Protein AF-A0A9P6DV55-F1 (afdb_monomer)

Structure (mmCIF, N/CA/C/O backbone):
data_AF-A0A9P6DV55-F1
#
_entry.id   AF-A0A9P6DV55-F1
#
loop_
_atom_site.group_PDB
_atom_site.id
_atom_site.type_symbol
_atom_site.label_atom_id
_atom_site.label_alt_id
_atom_site.label_comp_id
_atom_site.label_asym_id
_atom_site.label_entity_id
_atom_site.label_seq_id
_atom_site.pdbx_PDB_ins_code
_atom_site.Cartn_x
_atom_site.Cartn_y
_atom_site.Cartn_z
_atom_site.occupancy
_atom_site.B_iso_or_equiv
_atom_site.auth_seq_id
_atom_site.auth_comp_id
_atom_site.auth_asym_id
_atom_site.auth_atom_id
_atom_site.pdbx_PDB_model_num
ATOM 1 N N . ASN A 1 1 ? -22.434 2.954 21.550 1.00 64.75 1 ASN A N 1
ATOM 2 C CA . ASN A 1 1 ? -21.040 2.601 21.927 1.00 64.75 1 ASN A CA 1
ATOM 3 C C . ASN A 1 1 ? -21.080 1.268 22.680 1.00 64.75 1 ASN A C 1
ATOM 5 O O . ASN A 1 1 ? -21.929 1.165 23.550 1.00 64.75 1 ASN A O 1
ATOM 9 N N . PRO A 1 2 ? -20.270 0.228 22.378 1.00 74.50 2 PRO A N 1
ATOM 10 C CA . PRO A 1 2 ? -20.364 -1.073 23.070 1.00 74.50 2 PRO A CA 1
ATOM 11 C C . PRO A 1 2 ? -20.160 -1.010 24.595 1.00 74.50 2 PRO A C 1
ATOM 13 O O . PRO A 1 2 ? -20.439 -1.988 25.278 1.00 74.50 2 PRO A O 1
ATOM 16 N N . TYR A 1 3 ? -19.696 0.126 25.123 1.00 76.62 3 TYR A N 1
ATOM 17 C CA . TYR A 1 3 ? -19.496 0.360 26.553 1.00 76.62 3 TYR A CA 1
ATOM 18 C C . TYR A 1 3 ? -20.570 1.257 27.202 1.00 76.62 3 TYR A C 1
ATOM 20 O O . TYR A 1 3 ? -20.495 1.511 28.402 1.00 76.62 3 TYR A O 1
ATOM 28 N N . GLU A 1 4 ? -21.568 1.746 26.453 1.00 72.69 4 GLU A N 1
ATOM 29 C CA . GLU A 1 4 ? -22.678 2.533 27.020 1.00 72.69 4 GLU A CA 1
ATOM 30 C C . GLU A 1 4 ? -23.503 1.685 27.997 1.00 72.69 4 GLU A C 1
ATOM 32 O O . GLU A 1 4 ? -23.981 0.609 27.648 1.00 72.69 4 GLU A O 1
ATOM 37 N N . GLY A 1 5 ? -23.679 2.180 29.225 1.00 69.12 5 GLY A N 1
ATOM 38 C CA . GLY A 1 5 ? -24.484 1.507 30.250 1.00 69.12 5 GLY A CA 1
ATOM 39 C C . GLY A 1 5 ? -23.783 0.352 30.971 1.00 69.12 5 GLY A C 1
ATOM 40 O O . GLY A 1 5 ? -24.443 -0.410 31.675 1.00 69.12 5 GLY A O 1
ATOM 41 N N . HIS A 1 6 ? -22.460 0.205 30.82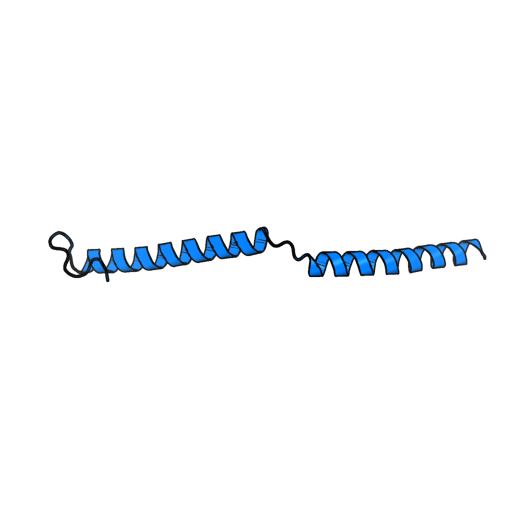9 1.00 75.62 6 HIS A N 1
ATOM 42 C CA . HIS A 1 6 ? -21.719 -0.816 31.568 1.00 75.62 6 HIS A CA 1
ATOM 43 C C . HIS A 1 6 ? -21.764 -0.524 33.085 1.00 75.62 6 HIS A C 1
ATOM 45 O O . HIS A 1 6 ? -21.313 0.542 33.504 1.00 75.62 6 HIS A O 1
ATOM 51 N N . PRO A 1 7 ? -22.226 -1.462 33.936 1.00 76.12 7 PRO A N 1
ATOM 52 C CA . PRO A 1 7 ? -22.507 -1.199 35.357 1.00 76.12 7 PRO A CA 1
ATOM 53 C C . PRO A 1 7 ? -21.274 -0.857 36.211 1.00 76.12 7 PRO A C 1
ATOM 55 O O . PRO A 1 7 ? -21.413 -0.376 37.330 1.00 76.12 7 PRO A O 1
ATOM 58 N N . HIS A 1 8 ? -20.069 -1.087 35.686 1.00 78.94 8 HIS A N 1
ATOM 59 C CA . HIS A 1 8 ? -18.796 -0.795 36.350 1.00 78.94 8 HIS A CA 1
ATOM 60 C C . HIS A 1 8 ? -18.043 0.398 35.741 1.00 78.94 8 HIS A C 1
ATOM 62 O O . HIS A 1 8 ? -16.946 0.708 36.199 1.00 78.94 8 HIS A O 1
ATOM 68 N N . LEU A 1 9 ? -18.590 1.052 34.709 1.00 79.94 9 LEU A N 1
ATOM 69 C CA . LEU A 1 9 ? -17.940 2.168 34.023 1.00 79.94 9 LEU A CA 1
ATOM 70 C C . LEU A 1 9 ? -18.737 3.453 34.228 1.00 79.94 9 LEU A C 1
ATOM 72 O O . LEU A 1 9 ? -19.946 3.501 34.015 1.00 79.94 9 LEU A O 1
ATOM 76 N N . SER A 1 10 ? -18.035 4.522 34.600 1.00 84.75 10 SER A N 1
ATOM 77 C CA . SER A 1 10 ? -18.608 5.868 34.555 1.00 84.75 10 SER A CA 1
ATOM 78 C C . SER A 1 10 ? -18.975 6.231 33.103 1.00 84.75 10 SER A C 1
ATOM 80 O O . SER A 1 10 ? -18.255 5.815 32.187 1.00 84.75 10 SER A O 1
ATOM 82 N N . PRO A 1 11 ? -20.031 7.033 32.859 1.00 83.75 11 PRO A N 1
ATOM 83 C CA . PRO A 1 11 ? -20.435 7.447 31.511 1.00 83.75 11 PRO A CA 1
ATOM 84 C C . PRO A 1 11 ? -19.278 8.004 30.667 1.00 83.75 11 PRO A C 1
ATOM 86 O O . PRO A 1 11 ? -19.129 7.646 29.501 1.00 83.75 11 PRO A O 1
ATOM 89 N N . LEU A 1 12 ? -18.393 8.793 31.287 1.00 86.56 12 LEU A N 1
ATOM 90 C CA . LEU A 1 12 ? -17.207 9.357 30.636 1.00 86.56 12 LEU A CA 1
ATOM 91 C C . LEU A 1 12 ? -16.185 8.280 30.233 1.00 86.56 12 LEU A C 1
ATOM 93 O O . LEU A 1 12 ? -15.582 8.348 29.165 1.00 86.56 12 LEU A O 1
ATOM 97 N N . GLN A 1 13 ? -15.977 7.268 31.079 1.00 86.19 13 GLN A N 1
ATOM 98 C CA . GLN A 1 13 ? -15.030 6.186 30.791 1.00 86.19 13 GLN A CA 1
ATOM 99 C C . GLN A 1 13 ? -15.508 5.335 29.613 1.00 86.19 13 GLN A C 1
ATOM 101 O O . GLN A 1 13 ? -14.701 4.950 28.767 1.00 86.19 13 GLN A O 1
ATOM 106 N N . ALA A 1 14 ? -16.816 5.076 29.540 1.00 86.75 14 ALA A N 1
ATOM 107 C CA . ALA A 1 14 ? -17.428 4.378 28.420 1.00 86.75 14 ALA A CA 1
ATOM 108 C C . ALA A 1 14 ? -17.233 5.142 27.102 1.00 86.75 14 ALA A C 1
ATOM 110 O O . ALA A 1 14 ? -16.833 4.544 26.101 1.00 86.75 14 ALA A O 1
ATOM 111 N N . GLU A 1 15 ? -17.467 6.457 27.104 1.00 88.50 15 GLU A N 1
ATOM 112 C CA . GLU A 1 15 ? -17.264 7.328 25.942 1.00 88.50 15 GLU A CA 1
ATOM 113 C C . GLU A 1 15 ? -15.812 7.295 25.451 1.00 88.50 15 GLU A C 1
ATOM 115 O O . GLU A 1 15 ? -15.564 6.966 24.290 1.00 88.50 15 GLU A O 1
ATOM 120 N N . ILE A 1 16 ? -14.852 7.514 26.356 1.00 91.81 16 ILE A N 1
ATOM 121 C CA . ILE A 1 16 ? -13.419 7.489 26.036 1.00 91.81 16 ILE A CA 1
ATOM 122 C C . ILE A 1 16 ? -13.016 6.135 25.439 1.00 91.81 16 ILE A C 1
ATOM 124 O O . ILE A 1 16 ? -12.354 6.098 24.402 1.00 91.81 16 ILE A O 1
ATOM 128 N N . LEU A 1 17 ? -13.437 5.013 26.035 1.00 89.62 17 LEU A N 1
ATOM 129 C CA . LEU A 1 17 ? -13.149 3.686 25.478 1.00 89.62 17 LEU A CA 1
ATOM 130 C C . LEU A 1 17 ? -13.731 3.515 24.067 1.00 89.62 17 LEU A C 1
ATOM 132 O O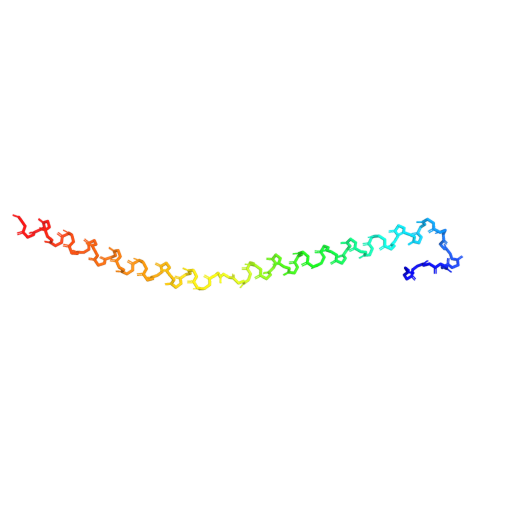 . LEU A 1 17 ? -13.094 2.909 23.203 1.00 89.62 17 LEU A O 1
ATOM 136 N N . GLY A 1 18 ? -14.921 4.064 23.821 1.00 88.69 18 GLY A N 1
ATOM 137 C CA . GLY A 1 18 ? -15.542 4.084 22.500 1.00 88.69 18 GLY A CA 1
ATOM 138 C C . GLY A 1 18 ? -14.678 4.802 21.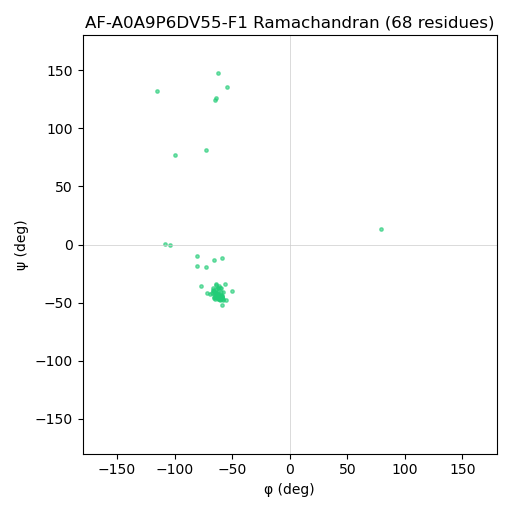466 1.00 88.69 18 GLY A C 1
ATOM 139 O O . GLY A 1 18 ? -14.440 4.265 20.379 1.00 88.69 18 GLY A O 1
ATOM 140 N N . GLU A 1 19 ? -14.151 5.974 21.817 1.00 90.25 19 GLU A N 1
ATOM 141 C CA . GLU A 1 19 ? -13.243 6.739 20.957 1.00 90.25 19 GLU A CA 1
ATOM 142 C C . GLU A 1 19 ? -11.908 6.016 20.727 1.00 90.25 19 GLU A C 1
ATOM 144 O O . GLU A 1 19 ? -11.438 5.930 19.590 1.00 90.25 19 GLU A O 1
ATOM 149 N N . TYR A 1 20 ? -11.336 5.378 21.751 1.00 93.25 20 TYR A N 1
ATOM 150 C CA . TYR A 1 20 ? -10.135 4.548 21.590 1.00 93.25 20 TYR A CA 1
ATOM 151 C C . TYR A 1 20 ? -10.363 3.354 20.657 1.00 93.25 20 TYR A C 1
ATOM 153 O O . TYR A 1 20 ? -9.489 3.003 19.856 1.00 93.25 20 TYR A O 1
ATOM 161 N N . VAL A 1 21 ? -11.544 2.731 20.697 1.00 92.56 21 VAL A N 1
ATOM 162 C CA . VAL A 1 21 ? -11.885 1.662 19.752 1.00 92.56 21 VAL A CA 1
ATOM 163 C C . VAL A 1 21 ? -11.957 2.203 18.325 1.00 92.56 21 VAL A C 1
ATOM 165 O O . VAL A 1 21 ? -11.419 1.564 17.418 1.00 92.56 21 VAL A O 1
ATOM 168 N N . LYS A 1 22 ? -12.548 3.382 18.104 1.00 92.88 22 LYS A N 1
ATOM 169 C CA . LYS A 1 22 ? -12.557 4.026 16.779 1.00 92.88 22 LYS A CA 1
ATOM 170 C C . LYS A 1 22 ? -11.136 4.326 16.296 1.00 92.88 22 LYS A C 1
ATOM 172 O O . LYS A 1 22 ? -10.789 3.941 15.179 1.00 92.88 22 LYS A O 1
ATOM 177 N N . LEU A 1 23 ? -10.296 4.911 17.150 1.00 94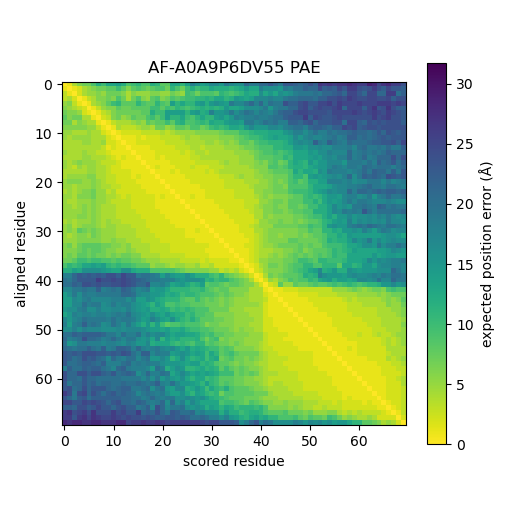.88 23 LEU A N 1
ATOM 178 C CA . LEU A 1 23 ? -8.897 5.214 16.841 1.00 94.88 23 LEU A CA 1
ATOM 179 C C . LEU A 1 23 ? -8.101 3.950 16.497 1.00 94.88 23 LEU A C 1
ATOM 181 O O . LEU A 1 23 ? -7.408 3.907 15.484 1.00 94.88 23 LEU A O 1
ATOM 185 N N . SER A 1 24 ? -8.228 2.892 17.298 1.00 94.75 24 SER A N 1
ATOM 186 C CA . SER A 1 24 ? -7.509 1.638 17.050 1.00 94.75 24 SER A CA 1
ATOM 187 C C . SER A 1 24 ? -7.942 0.966 15.742 1.00 94.75 24 SER A C 1
ATOM 189 O O . SER A 1 24 ? -7.108 0.398 15.037 1.00 94.75 24 SER A O 1
ATOM 191 N N . ARG A 1 25 ? -9.226 1.059 15.366 1.00 94.94 25 ARG A N 1
ATOM 192 C CA . ARG A 1 25 ? -9.724 0.585 14.064 1.00 94.94 25 ARG A CA 1
ATOM 193 C C . ARG A 1 25 ? -9.182 1.422 12.909 1.00 94.94 25 ARG A C 1
ATOM 195 O O . ARG A 1 25 ? -8.776 0.848 11.897 1.00 94.94 25 ARG A O 1
ATOM 202 N N . ALA A 1 26 ? -9.138 2.744 13.064 1.00 95.31 26 ALA A N 1
ATOM 203 C CA . ALA A 1 26 ? -8.538 3.634 12.075 1.00 95.31 26 ALA A CA 1
ATOM 204 C C . ALA A 1 26 ? -7.048 3.314 11.885 1.00 95.31 26 ALA A C 1
ATOM 206 O O . ALA A 1 26 ? -6.598 3.138 10.755 1.00 95.31 26 ALA A O 1
ATOM 207 N N . LEU A 1 27 ? -6.307 3.116 12.980 1.00 97.12 27 LEU A N 1
ATOM 208 C CA . LEU A 1 27 ? -4.893 2.752 12.940 1.00 97.12 27 LEU A CA 1
ATOM 209 C C . LEU A 1 27 ? -4.668 1.398 12.254 1.00 97.12 27 LEU A C 1
ATOM 211 O O . LEU A 1 27 ? -3.801 1.293 11.394 1.00 97.12 27 LEU A O 1
ATOM 215 N N . LYS A 1 28 ? -5.477 0.378 12.569 1.00 96.50 28 LYS A N 1
ATOM 216 C CA . LYS A 1 28 ? -5.427 -0.929 11.885 1.00 96.50 28 LYS A CA 1
ATOM 217 C C . LYS A 1 28 ? -5.723 -0.821 10.387 1.00 96.50 28 LYS A C 1
ATOM 219 O O . LYS A 1 28 ? -5.122 -1.532 9.588 1.00 96.50 28 LYS A O 1
ATOM 224 N N . SER A 1 29 ? -6.644 0.059 10.004 1.00 96.31 29 SER A N 1
ATOM 225 C CA . SER A 1 29 ? -6.966 0.295 8.593 1.00 96.31 29 SER A CA 1
ATOM 226 C C . SER A 1 29 ? -5.807 0.989 7.879 1.00 96.31 29 SER A C 1
ATOM 228 O O . SER A 1 29 ? -5.428 0.582 6.785 1.00 96.31 29 SER A O 1
ATOM 230 N N . LEU A 1 30 ? -5.190 1.983 8.522 1.00 95.44 30 LEU A N 1
ATOM 231 C CA . LEU A 1 30 ? -4.021 2.683 7.999 1.00 95.44 30 LEU A CA 1
ATOM 232 C C . LEU A 1 30 ? -2.830 1.737 7.823 1.00 95.44 30 LEU A C 1
ATOM 234 O O . LEU A 1 30 ? -2.225 1.724 6.758 1.00 95.44 30 LEU A O 1
ATOM 238 N N . THR A 1 31 ? -2.522 0.892 8.809 1.00 95.06 31 THR A N 1
ATOM 239 C CA . THR A 1 31 ? -1.426 -0.080 8.679 1.00 95.06 31 THR A CA 1
ATOM 240 C C . THR A 1 31 ? -1.694 -1.105 7.580 1.00 95.06 31 THR A C 1
ATOM 242 O O . THR A 1 31 ? -0.774 -1.437 6.833 1.00 95.06 31 THR A O 1
ATOM 245 N N . ALA A 1 32 ? -2.939 -1.565 7.419 1.00 94.69 32 ALA A N 1
ATOM 246 C CA . ALA A 1 32 ? -3.323 -2.447 6.319 1.00 94.69 32 ALA A CA 1
ATOM 247 C C . ALA A 1 32 ? -3.165 -1.770 4.946 1.00 94.69 32 ALA A C 1
ATOM 249 O O . ALA A 1 32 ? -2.658 -2.392 4.014 1.00 94.69 32 ALA A O 1
ATOM 250 N N . LEU A 1 33 ? -3.544 -0.494 4.820 1.00 90.56 33 LEU A N 1
ATOM 251 C CA . LEU A 1 33 ? -3.357 0.285 3.593 1.00 90.56 33 LEU A CA 1
ATOM 252 C C . LEU A 1 33 ? -1.876 0.513 3.282 1.00 90.56 33 LEU A C 1
ATOM 254 O O . LEU A 1 33 ? -1.458 0.283 2.152 1.00 90.56 33 LEU A O 1
ATOM 258 N N . THR A 1 34 ? -1.075 0.900 4.275 1.00 89.00 34 THR A N 1
ATOM 259 C CA . THR A 1 34 ? 0.375 1.066 4.117 1.00 89.00 34 THR A CA 1
ATOM 260 C C . THR A 1 34 ? 1.032 -0.243 3.700 1.00 89.00 34 THR A C 1
ATOM 262 O O . THR A 1 34 ? 1.852 -0.256 2.788 1.00 89.00 34 THR A O 1
ATOM 265 N N . ARG A 1 35 ? 0.637 -1.363 4.314 1.00 89.12 35 ARG A N 1
ATOM 266 C CA . ARG A 1 35 ? 1.112 -2.692 3.927 1.00 89.12 35 ARG A CA 1
ATOM 267 C C . ARG A 1 35 ? 0.734 -3.017 2.484 1.00 89.12 35 ARG A C 1
ATOM 269 O O . ARG A 1 35 ? 1.608 -3.411 1.728 1.00 89.12 35 ARG A O 1
ATOM 276 N N . LYS A 1 36 ? -0.518 -2.779 2.084 1.00 87.56 36 LYS A N 1
ATOM 277 C CA . LYS A 1 36 ? -0.977 -2.991 0.704 1.00 87.56 36 LYS A CA 1
ATOM 278 C C . LYS A 1 36 ? -0.182 -2.151 -0.297 1.00 87.56 36 LYS A C 1
ATOM 280 O O . LYS A 1 36 ? 0.234 -2.683 -1.313 1.00 87.56 36 LYS A O 1
ATOM 285 N N . LEU A 1 37 ? 0.054 -0.873 0.004 1.00 82.00 37 LEU A N 1
ATOM 286 C CA . LEU A 1 37 ? 0.861 0.022 -0.833 1.00 82.00 37 LEU A CA 1
ATOM 287 C C . LEU A 1 37 ? 2.309 -0.461 -0.967 1.00 82.00 37 LEU A C 1
ATOM 289 O O . LEU A 1 37 ? 2.892 -0.335 -2.037 1.00 82.00 37 LEU A O 1
ATOM 293 N N . ASN A 1 38 ? 2.878 -1.013 0.106 1.00 80.88 38 ASN A N 1
ATOM 294 C CA . ASN A 1 38 ? 4.250 -1.514 0.111 1.00 80.88 38 ASN A CA 1
ATOM 295 C C . ASN A 1 38 ? 4.377 -2.884 -0.585 1.00 80.88 38 ASN A C 1
ATOM 297 O O . ASN A 1 38 ? 5.371 -3.156 -1.249 1.00 80.88 38 ASN A O 1
ATOM 301 N N . GLU A 1 39 ? 3.368 -3.748 -0.444 1.00 79.31 39 GLU A N 1
ATOM 302 C CA . GLU A 1 39 ? 3.317 -5.083 -1.057 1.00 79.31 39 GLU A CA 1
ATOM 303 C C . GLU A 1 39 ? 2.890 -5.061 -2.527 1.00 79.31 39 GLU A C 1
ATOM 305 O O . GLU A 1 39 ? 3.145 -6.035 -3.228 1.00 79.31 39 GLU A O 1
ATOM 310 N N . SER A 1 40 ? 2.263 -3.982 -3.008 1.00 68.38 40 SER A N 1
ATOM 311 C CA . SER A 1 40 ? 2.014 -3.759 -4.432 1.00 68.38 40 SER A CA 1
ATOM 312 C C . SER A 1 40 ? 3.068 -2.803 -5.004 1.00 68.38 40 SER A C 1
ATOM 314 O O . SER A 1 40 ? 2.765 -1.619 -5.209 1.00 68.38 40 SER A O 1
ATOM 316 N N . PRO A 1 41 ? 4.309 -3.261 -5.280 1.00 67.88 41 PRO A N 1
ATOM 317 C CA . PRO A 1 41 ? 5.172 -2.503 -6.166 1.00 67.88 41 PRO A CA 1
ATOM 318 C C . PRO A 1 41 ? 4.388 -2.293 -7.459 1.00 67.88 41 PRO A C 1
ATOM 320 O O . PRO A 1 41 ? 3.658 -3.170 -7.919 1.00 67.88 41 PRO A O 1
ATOM 323 N N . ASN A 1 42 ? 4.439 -1.075 -7.979 1.00 76.62 42 ASN A N 1
ATOM 324 C CA . ASN A 1 42 ? 3.579 -0.667 -9.075 1.00 76.62 42 ASN A CA 1
ATOM 325 C C . ASN A 1 42 ? 4.083 -1.353 -10.361 1.00 76.62 42 ASN A C 1
ATOM 327 O O . ASN A 1 42 ? 4.850 -0.771 -11.121 1.00 76.62 42 ASN A O 1
ATOM 331 N N . ASP A 1 43 ? 3.718 -2.622 -10.571 1.00 83.69 43 ASP A N 1
ATOM 332 C CA . ASP A 1 43 ? 4.204 -3.470 -11.669 1.00 83.69 43 ASP A CA 1
ATOM 333 C C . ASP A 1 43 ? 3.949 -2.818 -13.029 1.00 83.69 43 ASP A C 1
ATOM 335 O O . ASP A 1 43 ? 4.777 -2.896 -13.935 1.00 83.69 43 ASP A O 1
ATOM 339 N N . ALA A 1 44 ? 2.840 -2.085 -13.147 1.00 83.94 44 ALA A N 1
ATOM 340 C CA . ALA A 1 44 ? 2.540 -1.258 -14.308 1.00 83.94 44 ALA A CA 1
ATOM 341 C C . ALA A 1 44 ? 3.621 -0.189 -14.555 1.00 83.94 44 ALA A C 1
ATOM 343 O O . ALA A 1 44 ? 4.078 -0.024 -15.686 1.00 83.94 44 ALA A O 1
ATOM 344 N N . LEU A 1 45 ? 4.078 0.495 -13.503 1.00 86.69 45 LEU A N 1
ATOM 345 C CA . LEU A 1 45 ? 5.166 1.472 -13.575 1.00 86.69 45 LEU A CA 1
ATOM 346 C C . LEU A 1 45 ? 6.491 0.788 -13.937 1.00 86.69 45 LEU A C 1
ATOM 348 O O . LEU A 1 45 ? 7.215 1.288 -14.795 1.00 86.69 45 LEU A O 1
ATOM 352 N N . LEU A 1 46 ? 6.800 -0.377 -13.358 1.00 90.25 46 LEU A N 1
ATOM 353 C CA . LEU A 1 46 ? 8.007 -1.138 -13.712 1.00 90.25 46 LEU A CA 1
ATOM 354 C C . LEU A 1 46 ? 8.006 -1.579 -15.182 1.00 90.25 46 LEU A C 1
ATOM 356 O O . LEU A 1 46 ? 9.036 -1.501 -15.852 1.00 90.25 46 LEU A O 1
ATOM 360 N N . LEU A 1 47 ? 6.860 -2.014 -15.710 1.00 92.75 47 LEU A N 1
ATOM 361 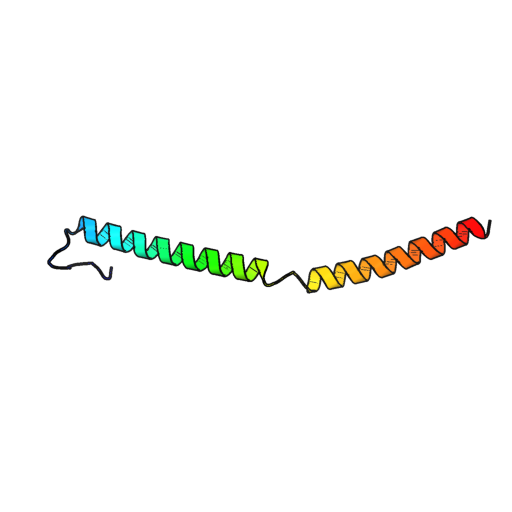C CA . LEU A 1 47 ? 6.713 -2.364 -17.124 1.00 92.75 47 LEU A CA 1
ATOM 362 C C . LEU A 1 47 ? 6.917 -1.150 -18.036 1.00 92.75 47 LEU A C 1
ATOM 364 O O . LEU A 1 47 ? 7.607 -1.262 -19.054 1.00 92.75 47 LEU A O 1
ATOM 368 N N . GLN A 1 48 ? 6.370 0.008 -17.659 1.00 93.06 48 GLN A N 1
ATOM 369 C CA . GLN A 1 48 ? 6.580 1.264 -18.380 1.00 93.06 48 GLN A CA 1
ATOM 370 C C . GLN A 1 48 ? 8.058 1.675 -18.378 1.00 93.06 48 GLN A C 1
ATOM 372 O O . GLN A 1 48 ? 8.607 1.955 -19.445 1.00 93.06 48 GLN A O 1
ATOM 377 N N . LEU A 1 49 ? 8.731 1.624 -17.222 1.00 95.19 49 LEU A N 1
ATOM 378 C CA . LEU A 1 49 ? 10.162 1.923 -17.116 1.00 95.19 49 LEU A CA 1
ATOM 379 C C . LEU A 1 49 ? 11.013 0.971 -17.963 1.00 95.19 49 LEU A C 1
ATOM 381 O O . LEU A 1 49 ? 11.870 1.431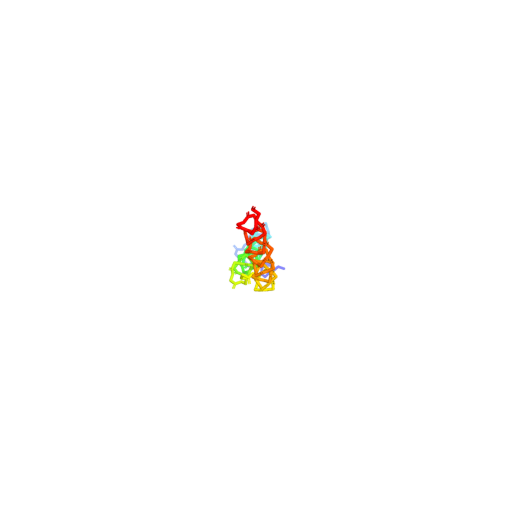 -18.712 1.00 95.19 49 LEU A O 1
ATOM 385 N N . ARG A 1 50 ? 10.734 -0.339 -17.932 1.00 95.94 50 ARG A N 1
ATOM 386 C CA . ARG A 1 50 ? 11.429 -1.325 -18.782 1.00 95.94 50 ARG A CA 1
ATOM 387 C C . ARG A 1 50 ? 11.221 -1.066 -20.273 1.00 95.94 50 ARG A C 1
ATOM 389 O O . ARG A 1 50 ? 12.111 -1.332 -21.076 1.00 95.94 50 ARG A O 1
ATOM 396 N N . SER A 1 51 ? 10.036 -0.604 -20.675 1.00 96.69 51 SER A N 1
ATOM 397 C CA . SER A 1 51 ? 9.785 -0.230 -22.071 1.00 96.69 51 SER A CA 1
ATOM 398 C C . SER A 1 51 ? 10.637 0.964 -22.487 1.00 96.69 51 SER A C 1
ATOM 400 O O . SER A 1 51 ? 11.263 0.933 -23.547 1.00 96.69 51 SER A O 1
ATOM 402 N N . LEU A 1 52 ? 10.693 1.982 -21.630 1.00 96.62 52 LEU A N 1
ATOM 403 C CA . LEU A 1 52 ? 11.472 3.191 -21.865 1.00 96.62 52 LEU A CA 1
ATOM 404 C C . LEU A 1 52 ? 12.977 2.889 -21.911 1.00 96.62 52 LEU A C 1
ATOM 406 O O . LEU A 1 52 ? 13.668 3.369 -22.806 1.00 96.62 52 LEU A O 1
ATOM 410 N N . GLU A 1 53 ? 13.468 2.027 -21.020 1.00 97.69 53 GLU A N 1
ATOM 411 C CA . GLU A 1 53 ? 14.855 1.551 -21.008 1.00 97.69 53 GLU A CA 1
ATOM 412 C C . GLU A 1 53 ? 15.255 0.921 -22.349 1.00 97.69 53 GLU A C 1
ATOM 414 O O . GLU A 1 53 ? 16.283 1.286 -22.919 1.00 97.69 53 GLU A O 1
ATOM 419 N N . ARG A 1 54 ? 14.423 0.032 -22.910 1.00 97.31 54 ARG A N 1
ATOM 42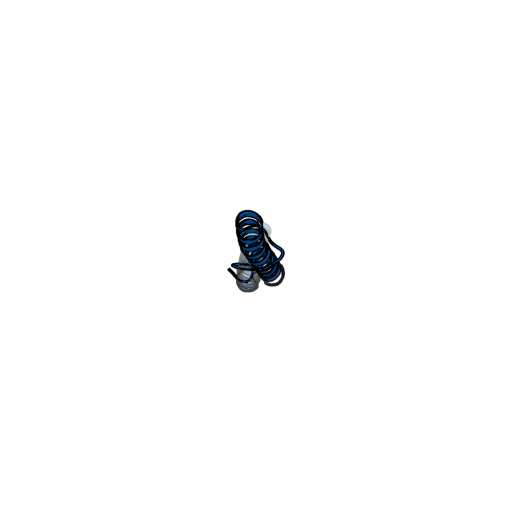0 C CA . ARG A 1 54 ? 14.702 -0.589 -24.218 1.00 97.31 54 ARG A CA 1
ATOM 421 C C . ARG A 1 54 ? 14.764 0.437 -25.346 1.00 97.31 54 ARG A C 1
ATOM 423 O O . ARG A 1 54 ? 15.643 0.353 -26.202 1.00 97.31 54 ARG A O 1
ATOM 430 N N . GLN A 1 55 ? 13.845 1.401 -25.352 1.00 97.62 55 GLN A N 1
ATOM 431 C CA . GLN A 1 55 ? 13.812 2.450 -26.373 1.00 97.62 55 GLN A CA 1
ATOM 432 C C . GLN A 1 55 ? 15.043 3.357 -26.282 1.00 97.62 55 GLN A C 1
ATOM 434 O O . GLN A 1 55 ? 15.688 3.621 -27.295 1.00 97.62 55 GLN A O 1
ATOM 439 N N . MET A 1 56 ? 15.418 3.781 -25.075 1.00 97.56 56 MET A N 1
ATOM 440 C CA . MET A 1 56 ? 16.616 4.593 -24.859 1.00 97.56 56 MET A CA 1
ATOM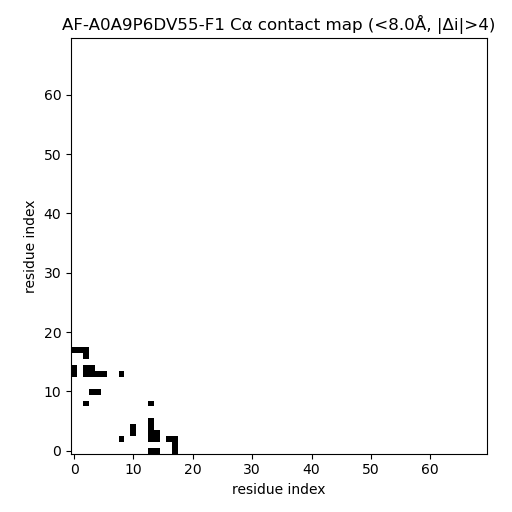 441 C C . MET A 1 56 ? 17.905 3.827 -25.160 1.00 97.56 56 MET A C 1
ATOM 443 O O . MET A 1 56 ? 18.815 4.394 -25.760 1.00 97.56 56 MET A O 1
ATOM 447 N N . GLY A 1 57 ? 17.972 2.534 -24.832 1.00 96.94 57 GLY A N 1
ATOM 448 C CA . GLY A 1 57 ? 19.091 1.670 -25.211 1.00 96.94 57 GLY A CA 1
ATOM 449 C C . GLY A 1 57 ? 19.278 1.591 -26.729 1.00 96.94 57 GLY A C 1
ATOM 450 O O . GLY A 1 57 ? 20.404 1.688 -27.222 1.00 96.94 57 GLY A O 1
ATOM 451 N N . LEU A 1 58 ? 18.183 1.499 -27.490 1.00 96.94 58 LEU A N 1
ATOM 452 C CA . LEU A 1 58 ? 18.239 1.542 -28.952 1.00 96.94 58 LEU A CA 1
ATOM 453 C C . LEU A 1 58 ? 18.738 2.901 -29.463 1.00 96.94 58 LEU A C 1
ATOM 455 O O . LEU A 1 58 ? 19.639 2.954 -30.293 1.00 96.94 58 LEU A O 1
ATOM 459 N N . VAL A 1 59 ? 18.203 4.006 -28.941 1.00 97.75 59 VAL A N 1
ATOM 460 C CA . VAL A 1 59 ? 18.653 5.355 -29.327 1.00 97.75 59 VAL A CA 1
ATOM 461 C C . VAL A 1 59 ? 20.144 5.538 -29.039 1.00 97.75 59 VAL A C 1
ATOM 463 O O . VAL A 1 59 ? 20.880 6.012 -29.901 1.00 97.75 59 VAL A O 1
ATOM 466 N N . LEU A 1 60 ? 20.616 5.107 -27.867 1.00 96.56 60 LEU A N 1
ATOM 467 C CA . LEU A 1 60 ? 22.023 5.202 -27.489 1.00 96.56 60 LEU A CA 1
ATOM 468 C C . LEU A 1 60 ? 22.923 4.357 -28.399 1.00 96.56 60 LEU A C 1
ATOM 470 O O . LEU A 1 60 ? 23.982 4.822 -28.814 1.00 96.56 60 LEU A O 1
ATOM 474 N N . THR A 1 61 ? 22.527 3.120 -28.707 1.00 97.50 61 THR A N 1
ATOM 475 C CA . THR A 1 61 ? 23.308 2.242 -29.594 1.00 97.50 61 THR A CA 1
ATOM 476 C C . THR A 1 61 ? 23.397 2.806 -31.009 1.00 97.50 61 THR A C 1
ATOM 478 O O . THR A 1 61 ? 24.500 2.875 -31.550 1.00 97.50 61 THR A O 1
ATOM 481 N N . LEU A 1 62 ? 22.285 3.286 -31.571 1.00 96.56 62 LEU A N 1
ATOM 482 C CA . LEU A 1 62 ? 22.260 3.939 -32.883 1.00 96.56 62 LEU A CA 1
ATOM 483 C C . LEU A 1 62 ? 23.098 5.219 -32.899 1.00 96.56 62 LEU A C 1
ATOM 485 O O . LEU A 1 62 ? 23.884 5.426 -33.819 1.00 96.56 62 LEU A O 1
ATOM 489 N N . PHE A 1 63 ? 22.990 6.045 -31.858 1.00 96.50 63 PHE A N 1
ATOM 490 C CA . PHE A 1 63 ? 23.793 7.255 -31.727 1.00 96.50 63 PHE A CA 1
ATOM 491 C C . PHE A 1 63 ? 25.290 6.930 -31.682 1.00 96.50 63 PHE A C 1
ATOM 493 O O . PHE A 1 63 ? 26.073 7.494 -32.445 1.00 96.50 63 PHE A O 1
ATOM 500 N N . LYS A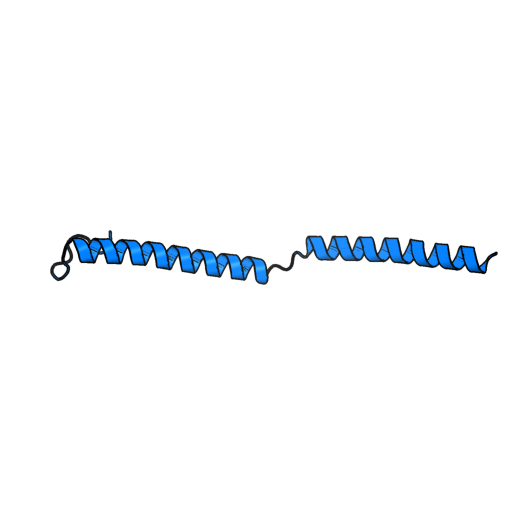 1 64 ? 25.700 5.958 -30.859 1.00 96.31 64 LYS A N 1
ATOM 501 C CA . LYS A 1 64 ? 27.099 5.513 -30.821 1.00 96.31 64 LYS A CA 1
ATOM 502 C C . LYS A 1 64 ? 27.546 5.021 -32.196 1.00 96.31 64 LYS A C 1
ATOM 504 O O . LYS A 1 64 ? 28.591 5.458 -32.662 1.00 96.31 64 LYS A O 1
ATOM 509 N N . ALA A 1 65 ? 26.760 4.175 -32.860 1.00 96.19 65 ALA A N 1
ATOM 510 C CA . ALA A 1 65 ? 27.078 3.691 -34.203 1.00 96.19 65 ALA A CA 1
ATOM 511 C C . ALA A 1 65 ? 27.245 4.839 -35.214 1.00 96.19 65 ALA A C 1
ATOM 513 O O . ALA A 1 65 ? 28.192 4.814 -35.993 1.00 96.19 65 ALA A O 1
ATOM 514 N N . SER A 1 66 ? 26.395 5.871 -35.163 1.00 95.31 66 SER A N 1
ATOM 515 C CA . SER A 1 66 ? 26.527 7.038 -36.047 1.00 95.31 66 SER A CA 1
ATOM 516 C C . SER A 1 66 ? 27.807 7.838 -35.813 1.00 95.31 66 SER A C 1
ATOM 518 O O . SER A 1 66 ? 28.376 8.344 -36.772 1.00 95.31 66 SER A O 1
ATOM 520 N N . VAL A 1 67 ? 28.291 7.912 -34.568 1.00 95.00 67 VAL A N 1
ATOM 521 C CA . VAL A 1 67 ? 29.551 8.595 -34.243 1.00 95.00 67 VAL A CA 1
ATOM 522 C C . VAL A 1 67 ? 30.751 7.797 -34.747 1.00 95.00 67 VAL A C 1
ATOM 524 O O . VAL A 1 67 ? 31.672 8.386 -35.287 1.00 95.00 67 VAL A O 1
ATOM 527 N N . TRP A 1 68 ? 30.742 6.468 -34.598 1.00 90.94 68 TRP A N 1
ATOM 528 C CA . TRP A 1 68 ? 31.830 5.608 -35.094 1.00 90.94 68 TRP A CA 1
ATOM 529 C C . TRP A 1 68 ? 31.846 5.448 -36.618 1.00 90.94 68 TRP A C 1
ATOM 531 O O . TRP A 1 68 ? 32.854 5.020 -37.171 1.00 90.94 68 TRP A O 1
ATOM 541 N N . SER A 1 69 ? 30.725 5.722 -37.287 1.00 86.19 69 SER A N 1
ATOM 542 C CA . SER A 1 69 ? 30.617 5.689 -38.748 1.00 86.19 69 SER A CA 1
ATOM 543 C C . SER A 1 69 ? 31.154 6.958 -39.424 1.00 86.19 69 SER A C 1
ATOM 545 O O . SER A 1 69 ? 31.224 6.976 -40.655 1.00 86.19 69 SER A O 1
ATOM 547 N N . LEU A 1 70 ? 31.460 8.005 -38.652 1.00 64.25 70 LEU A N 1
ATOM 548 C CA . LEU A 1 70 ? 32.018 9.274 -39.117 1.00 64.25 70 LEU A CA 1
ATOM 549 C C . LEU A 1 70 ? 33.542 9.278 -38.943 1.00 64.25 70 LEU A C 1
ATOM 551 O O . LEU A 1 70 ? 34.220 9.762 -39.874 1.00 64.25 70 LEU A O 1
#

pLDDT: mean 88.54, std 9.06, range [64.25, 97.75]

InterPro domains:
  IPR013965 DASH complex subunit Dad3 [PF08656] (9-70)
  IPR013965 DASH complex subunit Dad3 [PTHR28017] (1-70)

Organism: NCBI:txid1448309

Secondary structure (DSSP, 8-state):
-TTTT-TTS-HHHHHHHHHHHHHHHHHHHHHHHHHHHHHS--HHHHHHHHHHHHHHHHHHHHHHHHHHT-

Foldseek 3Di:
DVQPPPPPDDNVRSVVVVVVVVVVVVVVVVVVVVVVVVVCPPVVVVVVVVVVVVVVVVVVVVVVVVVVVD

Sequence (70 aa):
NPYEGHPHLSPLQAEILGEYVKLSRALKSLTALTRKLNESPNDALLLQLRSLERQMGLVLTLFKASVWSL

Solvent-accessible surface area (backbone atoms only — not comparable to full-atom values): 4030 Å² total; per-residue (Å²): 103,102,41,67,86,39,95,89,50,56,74,68,56,20,51,53,53,42,52,51,50,53,51,53,52,51,50,54,50,49,53,52,50,53,48,50,58,68,73,49,66,59,58,70,58,53,52,51,50,56,52,50,50,54,54,52,51,50,52,51,52,51,51,52,51,56,60,74,73,106

Mean predicted aligned error: 10.05 Å

Radius of gyration: 28.78 Å; Cα contacts (8 Å, |Δi|>4): 16; chains: 1; bounding box: 56×14×76 Å